Protein AF-A0AAV5ILT4-F1 (afdb_monomer_lite)

Sequence (90 aa):
MDDESDDDTFQYNGGSVAFDESQTIAMPLTEKGSNYFFSDTNDGIQCQNGLAFGNSVNHGLELLPNLNQPSPLLTLNRLDSMPNRRRLQL

Foldseek 3Di:
DDPDPVVVDDDDPDDDPDPPDDDDDDDDLPDAAKDKDADCPPVRVRVVVPRIDIDGRDDDDPDDPVRPDDDPPPPDDDPDDDPDDDDDDD

Structure (mmCIF, N/CA/C/O backbone):
data_AF-A0AAV5ILT4-F1
#
_entry.id   AF-A0AAV5ILT4-F1
#
loop_
_atom_site.group_PDB
_atom_site.id
_atom_site.type_symbol
_atom_site.label_atom_id
_atom_site.label_alt_id
_atom_site.label_comp_id
_atom_site.label_asym_id
_atom_site.label_entity_id
_atom_site.label_seq_id
_atom_site.pdbx_PDB_ins_code
_atom_site.Cartn_x
_atom_site.Cartn_y
_atom_site.Cartn_z
_atom_site.occupancy
_atom_site.B_iso_or_equiv
_atom_site.auth_seq_id
_atom_site.auth_comp_id
_atom_site.auth_asym_id
_atom_site.auth_atom_id
_atom_site.pdbx_PDB_model_num
ATOM 1 N N . MET A 1 1 ? 24.220 -16.263 11.773 1.00 40.12 1 MET A N 1
ATOM 2 C CA . MET A 1 1 ? 23.213 -15.245 12.104 1.00 40.12 1 MET A CA 1
ATOM 3 C C . MET A 1 1 ? 22.244 -15.319 10.961 1.00 40.12 1 MET A C 1
ATOM 5 O O . MET A 1 1 ? 22.615 -14.946 9.861 1.00 40.12 1 MET A O 1
ATOM 9 N N . ASP A 1 2 ? 21.146 -16.003 11.212 1.00 45.25 2 ASP A N 1
ATOM 10 C CA . ASP A 1 2 ? 20.081 -16.297 10.268 1.00 45.25 2 ASP A CA 1
ATOM 11 C C . ASP A 1 2 ? 18.828 -16.011 11.090 1.00 45.25 2 ASP A C 1
ATOM 13 O O . ASP A 1 2 ? 18.552 -16.732 12.049 1.00 45.25 2 ASP A O 1
ATOM 17 N N . ASP A 1 3 ? 18.270 -14.822 10.891 1.00 51.72 3 ASP A N 1
ATOM 18 C CA . ASP A 1 3 ? 17.126 -14.302 11.650 1.00 51.72 3 ASP A CA 1
ATOM 19 C C . ASP A 1 3 ? 16.137 -13.651 10.679 1.00 51.72 3 ASP A C 1
ATOM 21 O O . ASP A 1 3 ? 15.602 -12.576 10.920 1.00 51.72 3 ASP A O 1
ATOM 25 N N . GLU A 1 4 ? 15.949 -14.294 9.530 1.00 54.28 4 GLU A N 1
ATOM 26 C CA . GLU A 1 4 ? 14.814 -14.058 8.651 1.00 54.28 4 GLU A CA 1
ATOM 27 C C . GLU A 1 4 ? 14.177 -15.427 8.448 1.00 54.28 4 GLU A C 1
ATOM 29 O O . GLU A 1 4 ? 14.576 -16.217 7.600 1.00 54.28 4 GLU A O 1
ATOM 34 N N . SER A 1 5 ? 13.216 -15.756 9.313 1.00 52.28 5 SER A N 1
ATOM 35 C CA . SER A 1 5 ? 12.304 -16.853 9.014 1.00 52.28 5 SER A CA 1
ATOM 36 C C . SER A 1 5 ? 11.603 -16.481 7.706 1.00 52.28 5 SER A C 1
ATOM 38 O O . SER A 1 5 ? 10.797 -15.552 7.701 1.00 52.28 5 SER A O 1
ATOM 40 N N . ASP A 1 6 ? 11.915 -17.189 6.614 1.00 52.84 6 ASP A N 1
ATOM 41 C CA . ASP A 1 6 ? 11.337 -17.028 5.261 1.00 52.84 6 ASP A CA 1
ATOM 42 C C . ASP A 1 6 ? 9.788 -16.965 5.241 1.00 52.84 6 ASP A C 1
ATOM 44 O O . ASP A 1 6 ? 9.186 -16.616 4.229 1.00 52.84 6 ASP A O 1
ATOM 48 N N . ASP A 1 7 ? 9.133 -17.300 6.355 1.00 56.34 7 ASP A N 1
ATOM 49 C CA . ASP A 1 7 ? 7.681 -17.372 6.526 1.00 56.34 7 ASP A CA 1
ATOM 50 C C . ASP A 1 7 ? 6.985 -15.995 6.627 1.00 56.34 7 ASP A C 1
ATOM 52 O O . ASP A 1 7 ? 5.795 -15.896 6.332 1.00 56.34 7 ASP A O 1
ATOM 56 N N . ASP A 1 8 ? 7.702 -14.920 6.987 1.00 64.69 8 ASP A N 1
ATOM 57 C CA . ASP A 1 8 ? 7.101 -13.580 7.163 1.00 64.69 8 ASP A CA 1
ATOM 58 C C . ASP A 1 8 ? 7.159 -12.705 5.892 1.00 64.69 8 ASP A C 1
ATOM 60 O O . ASP A 1 8 ? 6.542 -11.635 5.831 1.00 64.69 8 ASP A O 1
ATOM 64 N N . THR A 1 9 ? 7.883 -13.142 4.852 1.00 68.69 9 THR A N 1
ATOM 65 C CA . THR A 1 9 ? 8.039 -12.383 3.600 1.00 68.69 9 THR A CA 1
ATOM 66 C C . THR A 1 9 ? 7.145 -12.952 2.502 1.00 68.69 9 THR A C 1
ATOM 68 O O . THR A 1 9 ? 7.439 -13.966 1.873 1.00 68.69 9 THR A O 1
ATOM 71 N N . PHE A 1 10 ? 6.045 -12.257 2.214 1.00 75.69 10 PHE A N 1
ATOM 72 C CA . PHE A 1 10 ? 5.115 -12.649 1.156 1.00 75.69 10 PHE A CA 1
ATOM 73 C C . PHE A 1 10 ? 5.494 -12.010 -0.177 1.00 75.69 10 PHE A C 1
ATOM 75 O O . PHE A 1 10 ? 5.362 -10.799 -0.364 1.00 75.69 10 PHE A O 1
ATOM 82 N N . GLN A 1 11 ? 5.907 -12.834 -1.139 1.00 76.31 11 GLN A N 1
ATOM 83 C CA . GLN A 1 11 ? 6.229 -12.347 -2.473 1.00 76.31 11 GLN A CA 1
ATOM 84 C C . GLN A 1 11 ? 4.972 -12.129 -3.319 1.00 76.31 11 GLN A C 1
ATOM 86 O O . GLN A 1 11 ? 4.187 -13.046 -3.578 1.00 76.31 11 GLN A O 1
ATOM 91 N N . TYR A 1 12 ? 4.798 -10.898 -3.795 1.00 73.25 12 TYR A N 1
ATOM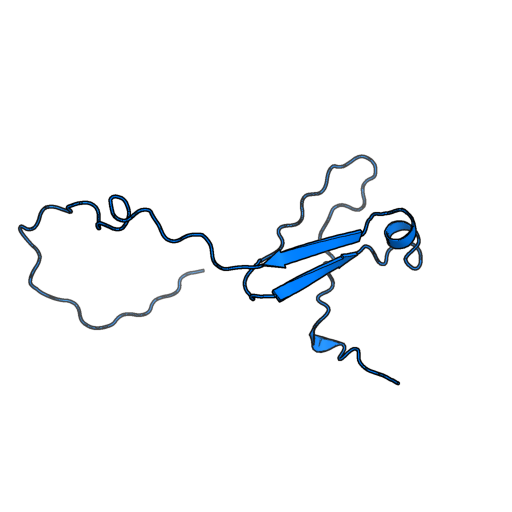 92 C CA . TYR A 1 12 ? 3.715 -10.543 -4.700 1.00 73.25 12 TYR A CA 1
ATOM 93 C C . TYR A 1 12 ? 4.180 -10.636 -6.157 1.00 73.25 12 TYR A C 1
ATOM 95 O O . TYR A 1 12 ? 4.836 -9.737 -6.668 1.00 73.25 12 TYR A O 1
ATOM 103 N N . ASN A 1 13 ? 3.789 -11.712 -6.843 1.00 70.12 13 ASN A N 1
ATOM 104 C CA . ASN A 1 13 ? 4.059 -11.918 -8.276 1.00 70.12 13 ASN A CA 1
ATOM 105 C C . ASN A 1 13 ? 2.945 -11.362 -9.189 1.00 70.12 13 ASN A C 1
ATOM 107 O O . ASN A 1 13 ? 2.781 -11.813 -10.323 1.00 70.12 13 ASN A O 1
ATOM 111 N N . GLY A 1 14 ? 2.112 -10.447 -8.685 1.00 65.06 14 GLY A N 1
ATOM 112 C CA . GLY A 1 14 ? 0.990 -9.878 -9.431 1.00 65.06 14 GLY A CA 1
ATOM 113 C C . GLY A 1 14 ? 1.371 -8.574 -10.125 1.00 65.06 14 GLY A C 1
ATOM 114 O O . GLY A 1 14 ? 2.063 -7.743 -9.547 1.00 65.06 14 GLY A O 1
ATOM 115 N N . GLY A 1 15 ? 0.900 -8.375 -11.354 1.00 65.94 15 GLY A N 1
ATOM 116 C CA . GLY A 1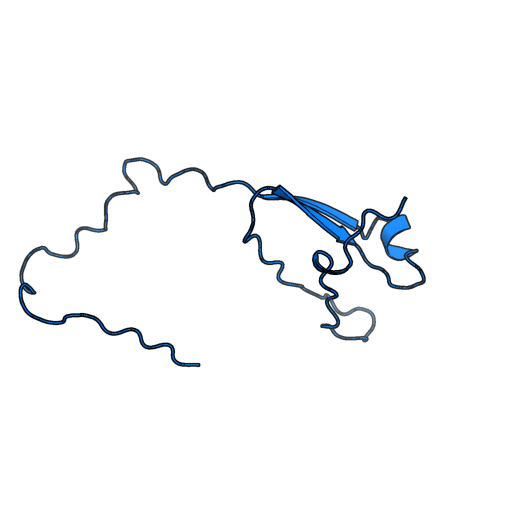 15 ? 1.173 -7.146 -12.088 1.00 65.94 15 GLY A CA 1
ATOM 117 C C . GLY A 1 15 ? 1.333 -7.353 -13.584 1.00 65.94 15 GLY A C 1
ATOM 118 O O . GLY A 1 15 ? 1.497 -8.474 -14.064 1.00 65.94 15 GLY A O 1
ATOM 119 N N . SER A 1 16 ? 1.273 -6.257 -14.328 1.00 70.38 16 SER A N 1
ATOM 120 C CA . SER A 1 16 ? 1.645 -6.253 -15.739 1.00 70.38 16 SER A CA 1
ATOM 121 C C . SER A 1 16 ? 3.163 -6.153 -15.860 1.00 70.38 16 SER A C 1
ATOM 123 O O . SER A 1 16 ? 3.805 -5.422 -15.113 1.00 70.38 16 SER A O 1
ATOM 125 N N . VAL A 1 17 ? 3.756 -6.866 -16.814 1.00 69.19 17 VAL A N 1
ATOM 126 C CA . VAL A 1 17 ? 5.177 -6.689 -17.169 1.00 69.19 17 VAL A CA 1
ATOM 127 C C . VAL A 1 17 ? 5.371 -5.603 -18.232 1.00 69.19 17 VAL A C 1
ATOM 129 O O . VAL A 1 17 ? 6.484 -5.399 -18.713 1.00 69.19 17 VAL A O 1
ATOM 132 N N . ALA A 1 18 ? 4.288 -4.936 -18.645 1.00 76.12 18 ALA A N 1
ATOM 133 C CA . ALA A 1 18 ? 4.349 -3.862 -19.619 1.00 76.12 18 ALA A CA 1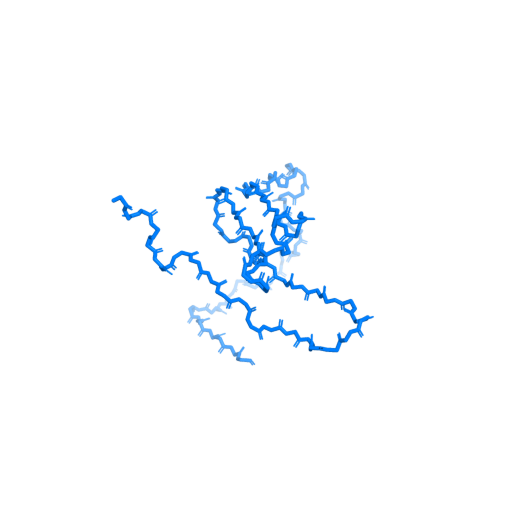
ATOM 134 C C . ALA A 1 18 ? 4.971 -2.601 -19.005 1.00 76.12 18 ALA A C 1
ATOM 136 O O . ALA A 1 18 ? 4.666 -2.202 -17.879 1.00 76.12 18 ALA A O 1
ATOM 137 N N . PHE A 1 19 ? 5.850 -1.969 -19.777 1.00 72.31 19 PHE A N 1
ATOM 138 C CA . PHE A 1 19 ? 6.433 -0.678 -19.431 1.00 72.31 19 PHE A CA 1
ATOM 139 C C . PHE A 1 19 ? 5.369 0.430 -19.493 1.00 72.31 19 PHE A C 1
ATOM 141 O O . PHE A 1 19 ? 4.416 0.333 -20.263 1.00 72.31 19 PHE A O 1
ATOM 148 N N . ASP A 1 20 ? 5.552 1.481 -18.690 1.00 74.69 20 ASP A N 1
ATOM 149 C CA . ASP A 1 20 ? 4.672 2.660 -18.583 1.00 74.69 20 ASP A CA 1
ATOM 150 C C . ASP A 1 20 ? 3.232 2.402 -18.096 1.00 74.69 20 ASP A C 1
ATOM 152 O O . ASP A 1 20 ? 2.382 3.294 -18.147 1.00 74.69 20 ASP A O 1
ATOM 156 N N . GLU A 1 21 ? 2.950 1.223 -17.539 1.00 80.50 21 GLU A N 1
ATOM 157 C CA . GLU A 1 21 ? 1.686 0.960 -16.851 1.00 80.50 21 GLU A CA 1
ATOM 158 C C . GLU A 1 21 ? 1.796 1.260 -15.352 1.00 80.50 21 GLU A C 1
ATOM 160 O O . GLU A 1 21 ? 2.657 0.738 -14.640 1.00 80.50 21 GLU A O 1
ATOM 165 N N . SER A 1 22 ? 0.891 2.103 -14.847 1.00 77.31 22 SER A N 1
ATOM 166 C CA . SER A 1 22 ? 0.766 2.336 -13.408 1.00 77.31 22 SER A CA 1
ATOM 167 C C . SER A 1 22 ? 0.175 1.099 -12.739 1.00 77.31 22 SER A C 1
ATOM 169 O O . SER A 1 22 ? -0.935 0.676 -13.064 1.00 77.31 22 SER A O 1
ATOM 171 N N . GLN A 1 23 ? 0.912 0.530 -11.787 1.00 76.00 23 GLN A N 1
ATOM 172 C CA . GLN A 1 23 ? 0.482 -0.639 -11.029 1.00 76.00 23 GLN A CA 1
ATOM 173 C C . GLN A 1 23 ? 0.064 -0.234 -9.621 1.00 76.00 23 GLN A C 1
ATOM 175 O O . GLN A 1 23 ? 0.714 0.582 -8.971 1.00 76.00 23 GLN A O 1
ATOM 180 N N . THR A 1 24 ? -1.040 -0.807 -9.152 1.00 79.88 24 THR A N 1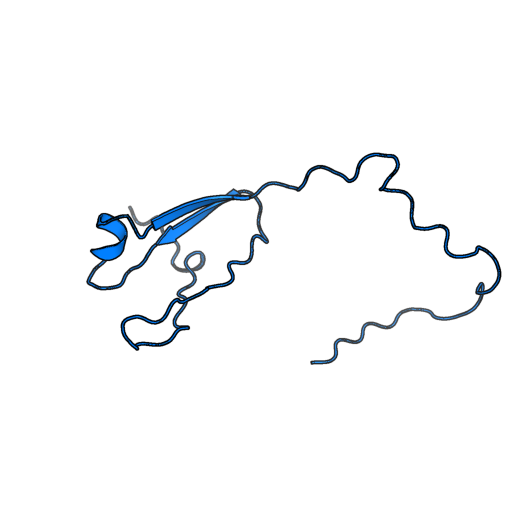
ATOM 181 C CA . THR A 1 24 ? -1.531 -0.620 -7.786 1.00 79.88 24 THR A CA 1
ATOM 182 C C . THR A 1 24 ? -1.613 -1.979 -7.117 1.00 79.88 24 THR A C 1
ATOM 184 O O . THR A 1 24 ? -2.323 -2.862 -7.594 1.00 79.88 24 THR A O 1
ATOM 187 N N . ILE A 1 25 ? -0.903 -2.133 -6.004 1.00 76.88 25 ILE A N 1
ATOM 188 C CA . ILE A 1 25 ? -0.904 -3.355 -5.203 1.00 76.88 25 ILE A CA 1
ATOM 189 C C . ILE A 1 25 ? -1.639 -3.049 -3.900 1.00 76.88 25 ILE A C 1
ATOM 191 O O . ILE A 1 25 ? -1.302 -2.099 -3.193 1.00 76.88 25 ILE A O 1
ATOM 195 N N . ALA A 1 26 ? -2.665 -3.838 -3.588 1.00 81.12 26 ALA A N 1
ATOM 196 C CA . ALA A 1 26 ? -3.358 -3.741 -2.311 1.00 81.12 26 ALA A CA 1
ATOM 197 C C . ALA A 1 26 ? -2.543 -4.467 -1.235 1.00 81.12 26 ALA A C 1
ATOM 199 O O . ALA A 1 26 ? -2.294 -5.664 -1.355 1.00 81.12 26 ALA A O 1
ATOM 200 N N . MET A 1 27 ? -2.160 -3.754 -0.177 1.00 77.38 27 MET A N 1
ATOM 201 C CA . MET A 1 27 ? -1.409 -4.329 0.940 1.00 77.38 27 MET A CA 1
ATOM 202 C C . MET A 1 27 ? -2.310 -4.434 2.170 1.00 77.38 27 MET A C 1
ATOM 204 O O . MET A 1 27 ? -2.741 -3.399 2.693 1.00 77.38 27 MET A O 1
ATOM 208 N N . PRO A 1 28 ? -2.643 -5.652 2.625 1.00 78.88 28 PRO A N 1
ATOM 209 C CA . PRO A 1 28 ? -3.470 -5.829 3.808 1.00 78.88 28 PRO A CA 1
ATOM 210 C C . PRO A 1 28 ? -2.712 -5.373 5.062 1.00 78.88 28 PRO A C 1
ATOM 212 O O . PRO A 1 28 ? -1.624 -5.852 5.351 1.00 78.88 28 PRO A O 1
ATOM 215 N N . LEU A 1 29 ? -3.304 -4.453 5.828 1.00 86.00 29 LEU A N 1
ATOM 216 C CA . LEU A 1 29 ? -2.774 -3.980 7.114 1.00 86.00 29 LEU A CA 1
ATOM 217 C C . LEU A 1 29 ? -3.483 -4.700 8.268 1.00 86.00 29 LEU A C 1
ATOM 219 O O . LEU A 1 29 ? -4.204 -4.085 9.053 1.00 86.00 29 LEU A O 1
ATOM 223 N N . THR A 1 30 ? -3.368 -6.028 8.305 1.00 82.00 30 THR A N 1
ATOM 224 C CA . THR A 1 30 ? -4.130 -6.889 9.228 1.00 82.00 30 THR A CA 1
ATOM 225 C C . THR A 1 30 ? -3.472 -7.066 10.588 1.00 82.00 30 THR A C 1
ATOM 227 O O . THR A 1 30 ? -4.163 -7.380 11.556 1.00 82.00 30 THR A O 1
ATOM 230 N N . GLU A 1 31 ? -2.164 -6.837 10.679 1.00 82.88 31 GLU A N 1
ATOM 231 C CA . GLU A 1 31 ? -1.385 -7.055 11.894 1.00 82.88 31 GLU A CA 1
ATOM 232 C C . GLU A 1 31 ? -0.752 -5.757 12.386 1.00 82.88 31 GLU A C 1
ATOM 234 O O . GLU A 1 31 ? -0.224 -4.953 11.616 1.00 82.88 31 GLU A O 1
ATOM 239 N N . LYS A 1 32 ? -0.842 -5.528 13.699 1.00 89.62 32 LYS A N 1
ATOM 240 C CA . LYS A 1 32 ? -0.265 -4.348 14.340 1.00 89.62 32 LYS A CA 1
ATOM 241 C C . LYS A 1 32 ? 1.254 -4.494 14.388 1.00 89.62 32 LYS A C 1
ATOM 243 O O . LYS A 1 32 ? 1.751 -5.477 14.923 1.00 89.62 32 LYS A O 1
ATOM 248 N N . GLY A 1 33 ? 1.977 -3.471 13.945 1.00 89.56 33 GLY A N 1
ATOM 249 C CA . GLY A 1 33 ? 3.437 -3.478 13.952 1.00 89.56 33 GLY A CA 1
ATOM 250 C C . GLY A 1 33 ? 4.042 -2.715 12.781 1.00 89.56 33 GLY A C 1
ATOM 251 O O . GLY A 1 33 ? 3.332 -2.095 11.984 1.00 89.56 33 GLY A O 1
ATOM 252 N N . SER A 1 34 ? 5.369 -2.740 12.702 1.00 89.31 34 SER A N 1
ATOM 253 C CA . SER A 1 34 ? 6.095 -2.266 11.524 1.00 89.31 34 SER A CA 1
ATOM 254 C C . SER A 1 34 ? 5.942 -3.283 10.401 1.00 89.31 34 SER A C 1
ATOM 256 O O . SER A 1 34 ? 6.218 -4.457 10.612 1.00 89.31 34 SER A O 1
ATOM 258 N N . ASN A 1 35 ? 5.522 -2.831 9.223 1.00 85.75 35 ASN A N 1
ATOM 259 C CA . ASN A 1 35 ? 5.508 -3.644 8.012 1.00 85.75 35 ASN A CA 1
ATOM 260 C C . ASN A 1 35 ? 6.436 -2.985 6.985 1.00 85.75 35 ASN A C 1
ATOM 262 O O . ASN A 1 35 ? 6.483 -1.753 6.890 1.00 85.75 35 ASN A O 1
ATOM 266 N N . TYR A 1 36 ? 7.175 -3.799 6.236 1.00 88.12 36 TYR A N 1
ATOM 267 C CA . TYR A 1 36 ? 8.188 -3.354 5.282 1.00 88.12 36 TYR A CA 1
ATOM 268 C C . TYR A 1 36 ? 7.899 -3.940 3.904 1.00 88.12 36 TYR A C 1
ATOM 270 O O . TYR A 1 36 ? 7.588 -5.119 3.779 1.00 88.12 36 TYR A O 1
ATOM 278 N N . PHE A 1 37 ? 8.018 -3.107 2.875 1.00 87.25 37 PHE A N 1
ATOM 279 C CA . PHE A 1 37 ? 7.761 -3.470 1.487 1.00 87.25 37 PHE A CA 1
ATOM 280 C C . PHE A 1 37 ? 8.917 -2.976 0.627 1.00 87.25 37 PHE A C 1
ATOM 282 O O . PHE A 1 37 ? 9.365 -1.836 0.771 1.00 87.25 37 PHE A O 1
ATOM 289 N N . PHE A 1 38 ? 9.399 -3.820 -0.277 1.00 88.25 38 PHE A N 1
ATOM 290 C CA . PHE A 1 38 ? 10.508 -3.496 -1.164 1.00 88.25 38 PHE A CA 1
ATOM 291 C C . PHE A 1 38 ? 10.401 -4.282 -2.469 1.00 88.25 38 PHE A C 1
ATOM 293 O O . PHE A 1 38 ? 9.789 -5.346 -2.518 1.00 88.25 38 PHE A O 1
ATOM 300 N N . SER A 1 39 ? 11.004 -3.752 -3.531 1.00 85.31 39 SER A N 1
ATOM 301 C CA . SER A 1 39 ? 11.193 -4.499 -4.775 1.00 85.31 39 SER A CA 1
ATOM 302 C C . SER A 1 39 ? 12.501 -5.282 -4.739 1.00 85.31 39 SER A C 1
ATOM 304 O O . SER A 1 39 ? 13.573 -4.690 -4.602 1.00 85.31 39 SER A O 1
ATOM 306 N N . ASP A 1 40 ? 12.423 -6.584 -4.986 1.00 84.50 40 ASP A N 1
ATOM 307 C CA . ASP A 1 40 ? 13.573 -7.468 -5.190 1.00 84.50 40 ASP A CA 1
ATOM 308 C C . ASP A 1 40 ? 14.039 -7.529 -6.662 1.00 84.50 40 ASP A C 1
ATOM 310 O O . ASP A 1 40 ? 15.129 -8.020 -6.955 1.00 84.50 40 ASP A O 1
ATOM 314 N N . THR A 1 41 ? 13.271 -6.946 -7.590 1.00 83.38 41 THR A N 1
ATOM 315 C CA . THR A 1 41 ? 13.629 -6.823 -9.015 1.00 83.38 41 THR A CA 1
ATOM 316 C C . THR A 1 41 ? 15.026 -6.229 -9.225 1.00 83.38 41 THR A C 1
ATOM 318 O O . THR A 1 41 ? 15.414 -5.265 -8.554 1.00 83.38 41 THR A O 1
ATOM 321 N N . ASN A 1 42 ? 15.743 -6.738 -10.238 1.00 85.44 42 ASN A N 1
ATOM 322 C CA . ASN A 1 42 ? 17.110 -6.325 -10.574 1.00 85.44 42 ASN A CA 1
ATOM 323 C C . ASN A 1 42 ? 18.066 -6.484 -9.379 1.00 85.44 42 ASN A C 1
ATOM 325 O O . ASN A 1 42 ? 18.796 -5.551 -9.054 1.00 85.44 42 ASN A O 1
ATOM 329 N N . ASP A 1 43 ? 18.034 -7.634 -8.701 1.00 85.94 43 ASP A N 1
ATOM 330 C CA . ASP A 1 43 ? 18.887 -7.926 -7.539 1.00 85.94 43 ASP A CA 1
ATOM 331 C C . ASP A 1 43 ? 18.779 -6.842 -6.442 1.00 85.94 43 ASP A C 1
ATOM 333 O O . ASP A 1 43 ? 19.764 -6.413 -5.838 1.00 85.94 43 ASP A O 1
ATOM 337 N N . GLY A 1 44 ? 17.562 -6.326 -6.233 1.00 84.88 44 GLY A N 1
ATOM 338 C CA . GLY A 1 44 ? 17.276 -5.277 -5.253 1.00 84.88 44 GLY A CA 1
ATOM 339 C C . GLY A 1 44 ? 17.744 -3.866 -5.635 1.00 84.88 44 GLY A C 1
ATOM 340 O O . GLY A 1 44 ? 17.663 -2.960 -4.803 1.00 84.88 44 GLY A O 1
ATOM 341 N N . ILE A 1 45 ? 18.196 -3.621 -6.871 1.00 91.00 45 ILE A N 1
ATOM 342 C CA . ILE A 1 45 ? 18.578 -2.268 -7.327 1.00 91.00 45 ILE A CA 1
ATOM 343 C C . ILE A 1 45 ? 17.415 -1.281 -7.168 1.00 91.00 45 ILE A C 1
ATOM 345 O O . ILE A 1 45 ? 17.624 -0.128 -6.794 1.00 91.00 45 ILE A O 1
ATOM 349 N N . GLN A 1 46 ? 16.176 -1.711 -7.419 1.00 86.25 46 GLN A N 1
ATOM 350 C CA . GLN A 1 46 ? 15.018 -0.828 -7.255 1.00 86.25 46 GLN A CA 1
ATOM 351 C C . GLN A 1 46 ? 14.789 -0.453 -5.784 1.00 86.25 46 GLN A C 1
ATOM 353 O O . GLN A 1 46 ? 14.538 0.717 -5.497 1.00 86.25 46 GLN A O 1
ATOM 358 N N . CYS A 1 47 ? 14.962 -1.397 -4.852 1.00 89.44 47 CYS A N 1
ATOM 359 C CA . CYS A 1 47 ? 14.943 -1.125 -3.412 1.00 89.44 47 CYS A CA 1
ATOM 360 C C . CYS A 1 47 ? 16.012 -0.088 -3.023 1.00 89.44 47 CYS A C 1
ATOM 362 O O . CYS A 1 47 ? 15.696 0.919 -2.389 1.00 89.44 47 CYS A O 1
ATOM 364 N N . GLN A 1 48 ? 17.252 -0.262 -3.495 1.00 92.00 48 GLN A N 1
ATOM 365 C CA . GLN A 1 48 ? 18.357 0.679 -3.244 1.00 92.00 48 GLN A CA 1
ATOM 366 C C . GLN A 1 48 ? 18.084 2.082 -3.809 1.00 92.00 48 GLN A C 1
ATOM 368 O O . GLN A 1 48 ? 18.516 3.081 -3.235 1.00 92.00 48 GLN A O 1
ATOM 373 N N . ASN A 1 49 ? 17.324 2.162 -4.902 1.00 93.00 49 ASN A N 1
ATOM 374 C CA . ASN A 1 49 ? 16.919 3.413 -5.539 1.00 93.00 49 ASN A CA 1
ATOM 375 C C . ASN A 1 49 ? 15.637 4.027 -4.944 1.00 93.00 49 ASN A C 1
ATOM 377 O O . ASN A 1 49 ? 15.108 4.990 -5.500 1.00 93.00 49 ASN A O 1
ATOM 381 N N . GLY A 1 50 ? 15.141 3.506 -3.819 1.00 88.19 50 GLY A N 1
ATOM 382 C CA . GLY A 1 50 ? 14.015 4.081 -3.080 1.00 88.19 50 GLY A CA 1
ATOM 383 C C . GLY A 1 50 ? 12.656 3.456 -3.384 1.00 88.19 50 GLY A C 1
ATOM 384 O O . GLY A 1 50 ? 11.653 3.936 -2.860 1.00 88.19 50 GLY A O 1
ATOM 385 N N . LEU A 1 51 ? 12.594 2.369 -4.163 1.00 89.44 51 LEU A N 1
ATOM 386 C CA . LEU A 1 51 ? 11.385 1.548 -4.286 1.00 89.44 51 LEU A CA 1
ATOM 387 C C . LEU A 1 51 ? 11.261 0.591 -3.091 1.00 89.44 51 LEU A C 1
ATOM 389 O O . LEU A 1 51 ? 11.224 -0.635 -3.222 1.00 89.44 51 LEU A O 1
ATOM 393 N N . ALA A 1 52 ? 11.251 1.194 -1.909 1.00 90.44 52 ALA A N 1
ATOM 394 C CA . ALA A 1 52 ? 11.071 0.552 -0.626 1.00 90.44 52 ALA A CA 1
ATOM 395 C C . ALA A 1 52 ? 10.372 1.530 0.316 1.00 90.44 52 ALA A C 1
ATOM 397 O O . ALA A 1 52 ? 10.648 2.731 0.308 1.00 90.44 52 ALA A O 1
ATOM 398 N N . PHE A 1 53 ? 9.462 1.026 1.138 1.00 89.69 53 PHE A N 1
ATOM 399 C CA . PHE A 1 53 ? 8.805 1.822 2.163 1.00 89.69 53 PHE A CA 1
ATOM 400 C C . PHE A 1 53 ? 8.368 0.943 3.327 1.00 89.69 53 PHE A C 1
ATOM 402 O O . PHE A 1 53 ? 8.136 -0.256 3.188 1.00 89.69 53 PHE A O 1
ATOM 409 N N . GLY A 1 54 ? 8.240 1.568 4.493 1.00 89.56 54 GLY A N 1
ATOM 410 C CA . GLY A 1 54 ? 7.700 0.935 5.684 1.00 89.56 54 GLY A CA 1
ATOM 411 C C . GLY A 1 54 ? 6.560 1.759 6.256 1.00 89.56 54 GLY A C 1
ATOM 412 O O . GLY A 1 54 ? 6.544 2.987 6.142 1.00 89.56 54 GLY A O 1
ATOM 413 N N . ASN A 1 55 ? 5.603 1.086 6.879 1.00 86.88 55 ASN A N 1
ATOM 414 C CA . ASN A 1 55 ? 4.531 1.730 7.622 1.00 86.88 55 ASN A CA 1
ATOM 415 C C . ASN A 1 55 ? 4.374 1.102 9.012 1.00 86.88 55 ASN A C 1
ATOM 417 O O . ASN A 1 55 ? 4.783 -0.028 9.272 1.00 86.88 55 ASN A O 1
ATOM 421 N N . SER A 1 56 ? 3.782 1.863 9.930 1.00 90.69 56 SER A N 1
ATOM 422 C CA . SER A 1 56 ? 3.458 1.386 11.274 1.00 90.69 56 SER A CA 1
ATOM 423 C C . SER A 1 56 ? 1.951 1.239 11.401 1.00 90.69 56 SER A C 1
ATOM 425 O O . SER A 1 56 ? 1.220 2.229 11.497 1.00 90.69 56 SER A O 1
ATOM 427 N N . VAL A 1 57 ? 1.489 -0.005 11.403 1.00 90.12 57 VAL A N 1
ATOM 428 C CA . VAL A 1 57 ? 0.074 -0.337 11.535 1.00 90.12 57 VAL A CA 1
ATOM 429 C C . VAL A 1 57 ? -0.316 -0.235 12.999 1.00 90.12 57 VAL A C 1
ATOM 431 O O . VAL A 1 57 ? 0.264 -0.881 13.871 1.00 90.12 57 VAL A O 1
ATOM 434 N N . ASN A 1 58 ? -1.318 0.595 13.264 1.00 89.94 58 ASN A N 1
ATOM 435 C CA . ASN A 1 58 ? -1.924 0.774 14.573 1.00 89.94 58 ASN A CA 1
ATOM 436 C C . A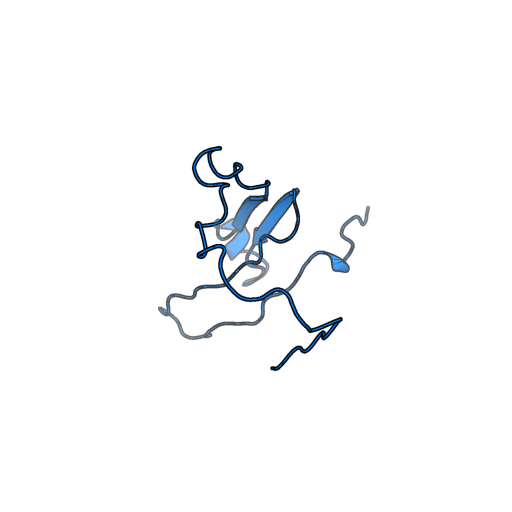SN A 1 58 ? -3.440 0.663 14.449 1.00 89.94 58 ASN A C 1
ATOM 438 O O . ASN A 1 58 ? -3.999 0.779 13.358 1.00 89.94 58 ASN A O 1
ATOM 442 N N . HIS A 1 59 ? -4.114 0.462 15.580 1.00 88.56 59 HIS A N 1
ATOM 443 C CA . HIS A 1 59 ? -5.566 0.558 15.604 1.00 88.56 59 HIS A CA 1
ATOM 444 C C . HIS A 1 59 ? -5.993 1.964 15.184 1.00 88.56 59 HIS A C 1
ATOM 446 O O . HIS A 1 59 ? -5.379 2.956 15.588 1.00 88.56 59 HIS A O 1
ATOM 452 N N . GLY A 1 60 ? -7.050 2.034 14.376 1.00 84.06 60 GLY A N 1
ATOM 453 C CA . GLY A 1 60 ? -7.712 3.298 14.100 1.00 84.06 60 GLY A CA 1
ATOM 454 C C . GLY A 1 60 ? -8.165 3.946 15.405 1.00 84.06 60 GLY A C 1
ATOM 455 O O . GLY A 1 60 ? -8.440 3.260 16.392 1.00 84.06 60 GLY A O 1
ATOM 456 N N . LEU A 1 61 ? -8.241 5.275 15.406 1.00 83.50 61 LEU A N 1
ATOM 457 C CA . LEU A 1 61 ? -8.916 5.977 16.488 1.00 83.50 61 LEU A CA 1
ATOM 458 C C . LEU A 1 61 ? -10.349 5.450 16.565 1.00 83.50 61 LEU A C 1
ATOM 460 O O . LEU A 1 61 ? -11.004 5.284 15.531 1.00 83.50 61 LEU A O 1
ATOM 464 N N . GLU A 1 62 ? -10.815 5.163 17.777 1.00 74.62 62 GLU A N 1
ATOM 465 C CA . GLU A 1 62 ? -12.208 4.785 17.969 1.00 74.62 62 GLU A CA 1
ATOM 466 C C . GLU A 1 62 ? -13.116 5.857 17.361 1.00 74.62 62 GLU A C 1
ATOM 468 O O . GLU A 1 62 ? -12.800 7.053 17.348 1.00 74.62 62 GLU A O 1
ATOM 473 N N . LEU A 1 63 ? -14.260 5.416 16.840 1.00 78.75 63 LEU A N 1
ATOM 474 C CA . LEU A 1 63 ? -15.320 6.326 16.433 1.00 78.75 63 LEU A CA 1
ATOM 475 C C . LEU A 1 63 ? -15.606 7.280 17.597 1.00 78.75 63 LEU A C 1
ATOM 477 O O . LEU A 1 63 ? -15.725 6.839 18.743 1.00 78.75 63 LEU A O 1
ATOM 481 N N . LEU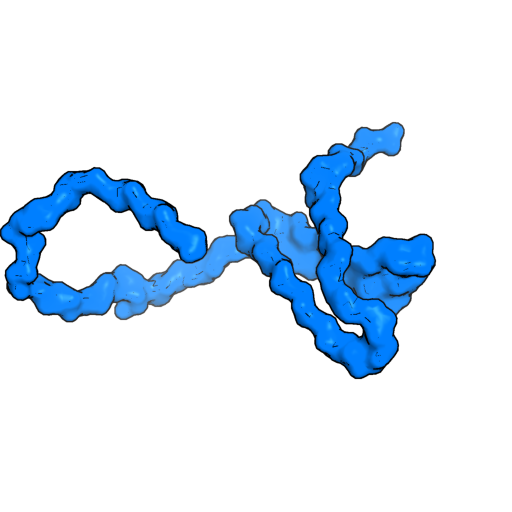 A 1 64 ? -15.731 8.583 17.308 1.00 80.06 64 LEU A N 1
ATOM 482 C CA . LEU A 1 64 ? -16.129 9.562 18.322 1.00 80.06 64 LEU A CA 1
ATOM 483 C C . LEU A 1 64 ? -17.360 9.031 19.078 1.00 80.06 64 LEU A C 1
ATOM 485 O O . LEU A 1 64 ? -18.219 8.409 18.449 1.00 80.06 64 LEU A O 1
ATOM 489 N N . PRO A 1 65 ? -17.513 9.303 20.386 1.00 68.00 65 PRO A N 1
ATOM 490 C CA . PRO A 1 65 ? -18.601 8.738 21.191 1.00 68.00 65 PRO A CA 1
ATOM 491 C C . PRO A 1 65 ? -20.012 8.914 20.593 1.00 68.00 65 PRO A C 1
ATOM 493 O O . PRO A 1 65 ? -20.874 8.062 20.783 1.00 68.00 65 PRO A O 1
ATOM 496 N N . ASN A 1 66 ? -20.235 9.978 19.812 1.00 67.62 66 ASN A N 1
ATOM 497 C CA . ASN A 1 66 ? -21.504 10.258 19.124 1.00 67.62 66 ASN A CA 1
ATOM 498 C C . ASN A 1 66 ? -21.705 9.488 17.799 1.00 67.62 66 ASN A C 1
ATOM 500 O O . ASN A 1 66 ? -22.800 9.506 17.248 1.00 67.62 66 ASN A O 1
ATOM 504 N N . LEU A 1 67 ? -20.664 8.839 17.274 1.00 63.66 67 LEU A N 1
ATOM 505 C CA . LEU A 1 67 ? -20.664 8.012 16.058 1.00 63.66 67 LEU A CA 1
ATOM 506 C C . LEU A 1 67 ? -20.602 6.510 16.369 1.00 63.66 67 LEU A C 1
ATOM 508 O O . LEU A 1 67 ? -20.857 5.699 15.486 1.00 63.66 67 LEU A O 1
ATOM 512 N N . ASN A 1 68 ? -20.285 6.135 17.613 1.00 60.88 68 ASN A N 1
ATOM 513 C CA . ASN A 1 68 ? -20.314 4.743 18.070 1.00 60.88 68 ASN A CA 1
ATOM 514 C C . ASN A 1 68 ? -21.727 4.290 18.490 1.00 60.88 68 ASN A C 1
ATOM 516 O O . ASN A 1 68 ? -21.912 3.206 19.043 1.00 60.88 68 ASN A O 1
ATOM 520 N N . GLN A 1 69 ? -22.741 5.131 18.259 1.00 67.88 69 GLN A N 1
ATOM 521 C CA . GLN A 1 69 ? -24.126 4.724 18.417 1.00 67.88 69 GLN A CA 1
ATOM 522 C C . GLN A 1 69 ? -24.524 3.909 17.188 1.00 67.88 69 GLN A C 1
ATOM 524 O O . GLN A 1 69 ? -24.415 4.422 16.069 1.00 67.88 69 GLN A O 1
ATOM 529 N N . PRO A 1 70 ? -25.003 2.662 17.356 1.00 59.72 70 PRO A N 1
ATOM 530 C CA . PRO A 1 70 ? -25.675 1.991 16.258 1.00 59.72 70 PRO A CA 1
ATOM 531 C C . PRO A 1 70 ? -26.751 2.946 15.746 1.00 59.72 70 PRO A C 1
ATOM 533 O O . PRO A 1 70 ? -27.489 3.529 16.548 1.00 59.72 70 PRO A O 1
ATOM 536 N N . SER A 1 71 ? -26.803 3.150 14.425 1.00 59.88 71 SER A N 1
ATOM 537 C CA . SER A 1 71 ? -27.894 3.900 13.805 1.00 59.88 71 SER A CA 1
ATOM 538 C C . SER A 1 71 ? -29.186 3.395 14.442 1.00 59.88 71 SER A C 1
ATOM 540 O O . SER A 1 71 ? -29.326 2.170 14.522 1.00 59.88 71 SER A O 1
ATOM 542 N N . PRO A 1 72 ? -30.080 4.260 14.954 1.00 58.19 72 PRO A N 1
ATOM 543 C CA . PRO A 1 72 ? -31.332 3.807 15.538 1.00 58.19 72 PRO A CA 1
ATOM 544 C C . PRO A 1 72 ? -32.167 3.145 14.436 1.00 58.19 72 PRO A C 1
ATOM 546 O O . PRO A 1 72 ? -32.999 3.765 13.780 1.00 58.19 72 PRO A O 1
ATOM 549 N N . LEU A 1 73 ? -31.893 1.864 14.197 1.00 55.75 73 LEU A N 1
ATOM 550 C CA . LEU A 1 73 ? -32.734 0.953 13.460 1.00 55.75 73 LEU A CA 1
ATOM 551 C C . LEU A 1 73 ? -33.959 0.795 14.341 1.00 55.75 73 LEU A C 1
ATOM 553 O O . LEU A 1 73 ? -33.877 0.209 15.419 1.00 55.75 73 LEU A O 1
ATOM 557 N N . LEU A 1 74 ? -35.042 1.428 13.888 1.00 47.66 74 LEU A N 1
ATOM 558 C CA . LEU A 1 74 ? -36.400 1.377 14.416 1.00 47.66 74 LEU A CA 1
ATOM 559 C C . LEU A 1 74 ? -36.610 0.138 15.294 1.00 47.66 74 LEU A C 1
ATOM 561 O O . LEU A 1 74 ? -36.770 -0.980 14.802 1.00 47.66 74 LEU A O 1
ATOM 565 N N . THR A 1 75 ? -36.594 0.347 16.606 1.00 49.12 75 THR A N 1
ATOM 566 C CA . THR A 1 75 ? -36.868 -0.658 17.633 1.00 49.12 75 THR A CA 1
ATOM 567 C C . THR A 1 75 ? -38.360 -0.972 17.676 1.00 49.12 75 THR A C 1
ATOM 569 O O . THR A 1 75 ? -39.032 -0.761 18.680 1.00 49.12 75 THR A O 1
ATOM 572 N N . LEU A 1 76 ? -38.904 -1.489 16.575 1.00 48.03 76 LEU A N 1
ATOM 573 C CA . LEU A 1 76 ? -40.196 -2.153 16.588 1.00 48.03 76 LEU A CA 1
ATOM 574 C C . LEU A 1 76 ? -40.245 -3.191 15.463 1.00 48.03 76 LEU A C 1
ATOM 576 O O . LEU A 1 76 ? -40.305 -2.841 14.288 1.00 48.03 76 LEU A O 1
ATOM 580 N N . ASN A 1 77 ? -40.261 -4.466 15.870 1.00 49.91 77 ASN A N 1
ATOM 581 C CA . ASN A 1 77 ? -40.510 -5.684 15.082 1.00 49.91 77 ASN A CA 1
ATOM 582 C C . ASN A 1 77 ? -39.277 -6.453 14.571 1.00 49.91 77 ASN A C 1
ATOM 584 O O . ASN A 1 77 ? -39.059 -6.492 13.364 1.00 49.91 77 ASN A O 1
ATOM 588 N N . ARG A 1 78 ? -38.556 -7.176 15.450 1.00 48.41 78 ARG A N 1
ATOM 589 C CA . ARG A 1 78 ? -38.161 -8.583 15.174 1.00 48.41 78 ARG A CA 1
ATOM 590 C C . ARG A 1 78 ? -37.550 -9.320 16.376 1.00 48.41 78 ARG A C 1
ATOM 592 O O . ARG A 1 78 ? -36.461 -9.883 16.295 1.00 48.41 78 ARG A O 1
ATOM 599 N N . LEU A 1 79 ? -38.265 -9.362 17.497 1.00 44.56 79 LEU A N 1
ATOM 600 C CA . LEU A 1 79 ? -38.082 -10.478 18.421 1.00 44.56 79 LEU A CA 1
ATOM 601 C C . LEU A 1 79 ? -38.816 -11.657 17.779 1.00 44.56 79 LEU A C 1
ATOM 603 O O . LEU A 1 79 ? -40.036 -11.668 17.780 1.00 44.56 79 LEU A O 1
ATOM 607 N N . ASP A 1 80 ? -38.086 -12.487 17.036 1.00 51.41 80 ASP A N 1
ATOM 608 C CA . ASP A 1 80 ? -38.252 -13.943 17.007 1.00 51.41 80 ASP A CA 1
ATOM 609 C C . ASP A 1 80 ? -37.472 -14.545 15.831 1.00 51.41 80 ASP A C 1
ATOM 611 O O . ASP A 1 80 ? -37.725 -14.269 14.657 1.00 51.41 80 ASP A O 1
ATOM 615 N N . SER A 1 81 ? -36.560 -15.451 16.190 1.00 49.06 81 SER A N 1
ATOM 616 C CA . SER A 1 81 ? -35.950 -16.465 15.329 1.00 49.06 81 SER A CA 1
ATOM 617 C C . SER A 1 81 ? -34.873 -15.994 14.342 1.00 49.06 81 SER A C 1
ATOM 619 O O . SER A 1 81 ? -35.151 -15.515 13.246 1.00 49.06 81 SER A O 1
ATOM 621 N N . MET A 1 82 ? -33.610 -16.271 14.681 1.00 41.03 82 MET A N 1
ATOM 622 C CA . MET A 1 82 ? -32.933 -17.453 14.125 1.00 41.03 82 MET A CA 1
ATOM 623 C C . MET A 1 82 ? -31.600 -17.716 14.854 1.00 41.03 82 MET A C 1
ATOM 625 O O . MET A 1 82 ? -30.739 -16.837 14.898 1.00 41.03 82 MET A O 1
ATOM 629 N N . PRO A 1 83 ? -31.395 -18.924 15.413 1.00 53.38 83 PRO A N 1
ATOM 630 C CA . PRO A 1 83 ? -30.130 -19.316 16.008 1.00 53.38 83 PRO A CA 1
ATOM 631 C C . PRO A 1 83 ? -29.142 -19.717 14.904 1.00 53.38 83 PRO A C 1
ATOM 633 O O . PRO A 1 83 ? -29.483 -20.475 14.001 1.00 53.38 83 PRO A O 1
ATOM 636 N N . ASN A 1 84 ? -27.912 -19.217 15.015 1.00 48.00 84 ASN A N 1
ATOM 637 C CA . ASN A 1 84 ? -26.687 -19.792 14.454 1.00 48.00 84 ASN A CA 1
ATOM 638 C C . ASN A 1 84 ? -26.743 -20.253 12.976 1.00 48.00 84 ASN A C 1
ATOM 640 O O . ASN A 1 84 ? -27.045 -21.409 12.681 1.00 48.00 84 ASN A O 1
ATOM 644 N N . ARG A 1 85 ? -26.333 -19.392 12.032 1.00 51.31 85 ARG A N 1
ATOM 645 C CA . ARG A 1 85 ? -25.851 -19.846 10.715 1.00 51.31 85 ARG A CA 1
ATOM 646 C C . ARG A 1 85 ? -24.621 -19.064 10.269 1.00 51.31 85 ARG A C 1
ATOM 648 O O . ARG A 1 85 ? -24.714 -17.911 9.865 1.00 51.31 85 ARG A O 1
ATOM 655 N N . ARG A 1 86 ? -23.474 -19.747 10.275 1.00 54.09 86 ARG A N 1
ATOM 656 C CA . ARG A 1 86 ? -22.338 -19.428 9.405 1.00 54.09 86 ARG A CA 1
ATOM 657 C C . ARG A 1 86 ? -22.715 -19.818 7.974 1.00 54.09 86 ARG A C 1
ATOM 659 O O . ARG A 1 86 ? -23.120 -20.958 7.749 1.00 54.09 86 ARG A O 1
ATOM 666 N N . ARG A 1 87 ? -22.551 -18.913 7.010 1.00 45.28 87 ARG A N 1
ATOM 667 C CA . ARG A 1 87 ? -22.449 -19.275 5.590 1.00 45.28 87 ARG A CA 1
ATOM 668 C C . ARG A 1 87 ? -21.560 -18.268 4.865 1.00 45.28 87 ARG A C 1
ATOM 670 O O . ARG A 1 87 ? -21.968 -17.137 4.640 1.00 45.28 87 ARG A O 1
ATOM 677 N N . LEU A 1 88 ? -20.355 -18.715 4.521 1.00 35.31 88 LEU A N 1
ATOM 678 C CA . LEU A 1 88 ? -19.534 -18.130 3.464 1.00 35.31 88 LEU A CA 1
ATOM 679 C C . LEU A 1 88 ? -20.161 -18.486 2.111 1.00 35.31 88 LEU A C 1
ATOM 681 O O . LEU A 1 88 ? -20.567 -19.634 1.911 1.00 35.31 88 LEU A O 1
ATOM 685 N N . GLN A 1 89 ? -20.217 -17.526 1.191 1.00 44.34 89 GLN A N 1
ATOM 686 C CA . GLN A 1 89 ? -20.347 -17.797 -0.239 1.00 44.34 89 GLN A CA 1
ATOM 687 C C . GLN A 1 89 ? -19.292 -16.978 -0.984 1.00 44.34 89 GLN A C 1
ATOM 689 O O . GLN A 1 89 ? -19.093 -15.808 -0.663 1.00 44.34 89 GLN A O 1
ATOM 694 N N . LEU A 1 90 ? -18.606 -17.696 -1.878 1.00 45.31 90 LEU A N 1
ATOM 695 C CA . LEU A 1 90 ? -17.529 -17.286 -2.779 1.00 45.31 90 LEU A CA 1
ATOM 696 C C . LEU A 1 90 ? -17.944 -16.138 -3.701 1.00 45.31 90 LEU A C 1
ATOM 698 O O . LEU A 1 90 ? -19.122 -16.153 -4.132 1.00 45.31 90 LEU A O 1
#

Secondary structure (DSSP, 8-state):
-----GGG------S---TT----------SSEEEEEE--TTTTHHHHTT-EEEEEE-PPPPPPTTTSS-----SSS--S----------

pLDDT: mean 71.06, std 16.32, range [35.31, 93.0]

Organism: NCBI:txid152421

Radius of gyration: 22.22 Å; chains: 1; bounding box: 64×30×41 Å